Protein AF-X1NWS5-F1 (afdb_monomer_lite)

Sequence (106 aa):
MTTTAVLGQFEPKLLVFGFPYMMKDRAHAYKALDTIGIELGLNLEPKGFKILAFFENGIRHMINNKRKINSPDDMKGLKMRVMSTPVYIELMKSLGADPTPMAFGE

Structure (mmCIF, N/CA/C/O backbone):
data_AF-X1NWS5-F1
#
_entry.id   AF-X1NWS5-F1
#
loop_
_atom_site.group_PDB
_atom_site.id
_atom_site.type_symbol
_atom_site.label_atom_id
_atom_site.label_alt_id
_atom_site.label_comp_id
_atom_site.label_asym_id
_atom_site.label_entity_id
_atom_site.label_seq_id
_atom_site.pdbx_PDB_ins_code
_atom_site.Cartn_x
_atom_site.Cartn_y
_atom_site.Cartn_z
_atom_site.occupancy
_atom_site.B_iso_or_equiv
_atom_site.auth_seq_id
_atom_site.auth_comp_id
_atom_site.auth_asym_id
_atom_site.auth_atom_id
_atom_site.pdbx_PDB_model_num
ATOM 1 N N . MET A 1 1 ? 15.034 -9.336 -4.518 1.00 62.53 1 MET A N 1
ATOM 2 C CA . MET A 1 1 ? 13.585 -9.147 -4.764 1.00 62.53 1 MET A CA 1
ATOM 3 C C . MET A 1 1 ? 13.089 -8.086 -3.792 1.00 62.53 1 MET A C 1
ATOM 5 O O . MET A 1 1 ? 13.459 -8.157 -2.629 1.00 62.53 1 MET A O 1
ATOM 9 N N . THR A 1 2 ? 12.355 -7.074 -4.255 1.00 80.94 2 THR A N 1
ATOM 10 C CA . THR A 1 2 ? 11.863 -5.967 -3.412 1.00 80.94 2 THR A CA 1
ATOM 11 C C . THR A 1 2 ? 10.406 -5.647 -3.755 1.00 80.94 2 THR A C 1
ATOM 13 O O . THR A 1 2 ? 9.888 -6.148 -4.750 1.00 80.94 2 THR A O 1
ATOM 16 N N . THR A 1 3 ? 9.736 -4.841 -2.932 1.00 84.56 3 THR A N 1
ATOM 17 C CA . THR A 1 3 ? 8.327 -4.465 -3.124 1.00 84.56 3 THR A CA 1
ATOM 18 C C . THR A 1 3 ? 8.196 -3.092 -3.783 1.00 84.56 3 THR A C 1
ATOM 20 O O . THR A 1 3 ? 9.081 -2.242 -3.663 1.00 84.56 3 THR A O 1
ATOM 23 N N . THR A 1 4 ? 7.051 -2.835 -4.419 1.00 83.19 4 THR A N 1
ATOM 24 C CA . THR A 1 4 ? 6.706 -1.518 -4.992 1.00 83.19 4 THR A CA 1
ATOM 25 C C . THR A 1 4 ? 6.743 -0.391 -3.958 1.00 83.19 4 THR A C 1
ATOM 27 O O . THR A 1 4 ? 7.078 0.740 -4.292 1.00 83.19 4 THR A O 1
ATOM 30 N N . ALA A 1 5 ? 6.486 -0.707 -2.686 1.00 82.94 5 ALA A N 1
ATOM 31 C CA . ALA A 1 5 ? 6.581 0.224 -1.566 1.00 82.94 5 ALA A CA 1
ATOM 32 C C . ALA A 1 5 ? 7.998 0.807 -1.404 1.00 82.94 5 ALA A C 1
ATOM 34 O O . ALA A 1 5 ? 8.158 2.009 -1.210 1.00 82.94 5 ALA A O 1
ATOM 35 N N . VAL A 1 6 ? 9.026 -0.037 -1.522 1.00 86.12 6 VAL A N 1
ATOM 36 C CA . VAL A 1 6 ? 10.431 0.386 -1.424 1.00 86.12 6 VAL A CA 1
ATOM 37 C C . VAL A 1 6 ? 10.898 1.011 -2.739 1.00 86.12 6 VAL A C 1
ATOM 39 O O . VAL A 1 6 ? 11.546 2.052 -2.721 1.00 86.12 6 VAL A O 1
ATOM 42 N N . LEU A 1 7 ? 10.514 0.437 -3.888 1.00 88.12 7 LEU A N 1
ATOM 43 C CA . LEU A 1 7 ? 10.837 1.012 -5.205 1.00 88.12 7 LEU A CA 1
ATOM 44 C C . LEU A 1 7 ? 10.255 2.415 -5.399 1.00 88.12 7 LEU A C 1
ATOM 46 O O . LEU A 1 7 ? 10.860 3.229 -6.090 1.00 88.12 7 LEU A O 1
ATOM 50 N N . GLY A 1 8 ? 9.133 2.721 -4.744 1.00 87.50 8 GLY A N 1
ATOM 51 C CA . GLY A 1 8 ? 8.523 4.047 -4.732 1.00 87.50 8 GLY A CA 1
ATOM 52 C C . GLY A 1 8 ? 9.426 5.165 -4.202 1.00 87.50 8 GLY A C 1
ATOM 53 O O . GLY A 1 8 ? 9.192 6.327 -4.512 1.00 87.50 8 GLY A O 1
ATOM 54 N N . GLN A 1 9 ? 10.480 4.837 -3.447 1.00 87.44 9 GLN A N 1
ATOM 55 C CA . GLN A 1 9 ? 11.496 5.814 -3.034 1.00 87.44 9 GLN A CA 1
ATOM 56 C C . GLN A 1 9 ? 12.374 6.269 -4.210 1.00 87.44 9 GLN A C 1
ATOM 58 O O . GLN A 1 9 ? 12.867 7.393 -4.210 1.00 87.44 9 GLN A O 1
ATOM 63 N N . PHE A 1 10 ? 12.546 5.412 -5.221 1.00 90.69 10 PHE A N 1
ATOM 64 C CA . PHE A 1 10 ? 13.332 5.691 -6.423 1.00 90.69 10 PHE A CA 1
ATOM 65 C C . PHE A 1 10 ? 12.452 6.153 -7.584 1.00 90.69 10 PHE A C 1
ATOM 67 O O . PHE A 1 10 ? 12.874 7.003 -8.362 1.00 90.69 10 PHE A O 1
ATOM 74 N N . GLU A 1 11 ? 11.234 5.623 -7.707 1.00 92.50 11 GLU A N 1
ATOM 75 C CA . GLU A 1 11 ? 10.232 6.038 -8.693 1.00 92.50 11 GLU A CA 1
ATOM 76 C C . GLU A 1 11 ? 8.868 6.248 -8.015 1.00 92.50 11 GLU A C 1
ATOM 78 O O . GLU A 1 11 ? 8.091 5.297 -7.885 1.00 92.50 11 GLU A O 1
ATOM 83 N N . PRO A 1 12 ? 8.548 7.485 -7.589 1.00 92.44 12 PRO A N 1
ATOM 84 C CA . PRO A 1 12 ? 7.330 7.785 -6.836 1.00 92.44 12 PRO A CA 1
ATOM 85 C C . PRO A 1 12 ? 6.035 7.349 -7.520 1.00 92.44 12 PRO A C 1
ATOM 87 O O . PRO A 1 12 ? 5.072 7.012 -6.832 1.00 92.44 12 PRO A O 1
ATOM 90 N N . LYS A 1 13 ? 5.995 7.291 -8.859 1.00 92.50 13 LYS A N 1
ATOM 91 C CA . LYS A 1 13 ? 4.801 6.840 -9.589 1.00 92.50 13 LYS A CA 1
ATOM 92 C C . LYS A 1 13 ? 4.443 5.382 -9.295 1.00 92.50 13 LYS A C 1
ATOM 94 O O . LYS A 1 13 ? 3.266 5.040 -9.336 1.00 92.50 13 LYS A O 1
ATOM 99 N N . LEU A 1 14 ? 5.405 4.534 -8.915 1.00 92.38 14 LEU A N 1
ATOM 100 C CA . LEU A 1 14 ? 5.134 3.143 -8.520 1.00 92.38 14 LEU A CA 1
ATOM 101 C C . LEU A 1 14 ? 4.347 3.029 -7.204 1.00 92.38 14 LEU A C 1
ATOM 103 O O . LEU A 1 14 ? 3.782 1.970 -6.925 1.00 92.38 14 LEU A O 1
ATOM 107 N N . LEU A 1 15 ? 4.250 4.103 -6.409 1.00 91.44 15 LEU A N 1
ATOM 108 C CA . LEU A 1 15 ? 3.421 4.119 -5.200 1.00 91.44 15 LEU A CA 1
ATOM 109 C C . LEU A 1 15 ? 1.927 4.007 -5.507 1.00 91.44 15 LEU A C 1
ATOM 111 O O . LEU A 1 15 ? 1.175 3.615 -4.618 1.00 91.44 15 LEU A O 1
ATOM 115 N N . VAL A 1 16 ? 1.501 4.285 -6.747 1.00 91.12 16 VAL A N 1
ATOM 116 C CA . VAL A 1 16 ? 0.105 4.137 -7.187 1.00 91.12 16 VAL A CA 1
ATOM 117 C C . VAL A 1 16 ? -0.420 2.725 -6.906 1.00 91.12 16 VAL A C 1
ATOM 119 O O . VAL A 1 16 ? -1.516 2.563 -6.386 1.00 91.12 16 VAL A O 1
ATOM 122 N N . PHE A 1 17 ? 0.417 1.699 -7.091 1.00 90.44 17 PHE A N 1
ATOM 123 C CA . PHE A 1 17 ? 0.068 0.301 -6.824 1.00 90.44 17 PHE A CA 1
ATOM 124 C C . PHE A 1 17 ? -0.104 -0.026 -5.330 1.00 90.44 17 PHE A C 1
ATOM 126 O O . PHE A 1 17 ? -0.591 -1.101 -4.991 1.00 90.44 17 PHE A O 1
ATOM 133 N N . GLY A 1 18 ? 0.315 0.871 -4.433 1.00 88.19 18 GLY A N 1
ATOM 134 C CA . GLY A 1 18 ? 0.148 0.743 -2.986 1.00 88.19 18 GLY A CA 1
ATOM 135 C C . GLY A 1 18 ? -1.124 1.392 -2.442 1.00 88.19 18 GLY A C 1
ATOM 136 O O . GLY A 1 18 ? -1.384 1.275 -1.245 1.00 88.19 18 GLY A O 1
ATOM 137 N N . PHE A 1 19 ? -1.904 2.090 -3.278 1.00 91.62 19 PHE A N 1
ATOM 138 C CA . PHE A 1 19 ? -3.120 2.758 -2.820 1.00 91.62 19 PHE A CA 1
ATOM 139 C C . PHE A 1 19 ? -4.182 1.736 -2.385 1.00 91.62 19 PHE A C 1
ATOM 141 O O . PHE A 1 19 ? -4.433 0.752 -3.092 1.00 91.62 19 PHE A O 1
ATOM 148 N N . PRO A 1 20 ? -4.835 1.963 -1.232 1.00 91.81 20 PRO A N 1
ATOM 149 C CA . PRO A 1 20 ? -5.840 1.052 -0.701 1.00 91.81 20 PRO A CA 1
ATOM 150 C C . PRO A 1 20 ? -7.025 0.930 -1.666 1.00 91.81 20 PRO A C 1
ATOM 152 O O . PRO A 1 20 ? -7.524 1.930 -2.175 1.00 91.81 20 PRO A O 1
ATOM 155 N N . TYR A 1 21 ? -7.477 -0.304 -1.902 1.00 90.25 21 TYR A N 1
ATOM 156 C CA . TYR A 1 21 ? -8.655 -0.636 -2.722 1.00 90.25 21 TYR A CA 1
ATOM 157 C C . TYR A 1 21 ? -8.612 -0.175 -4.193 1.00 90.25 21 TYR A C 1
ATOM 159 O O . TYR A 1 21 ? -9.633 -0.209 -4.875 1.00 90.25 21 TYR A O 1
ATOM 167 N N . MET A 1 22 ? -7.442 0.211 -4.714 1.00 91.38 22 MET A N 1
ATOM 168 C CA . MET A 1 22 ? -7.292 0.599 -6.123 1.00 91.38 22 MET A CA 1
ATOM 169 C C . MET A 1 22 ? -7.457 -0.592 -7.079 1.00 91.38 22 MET A C 1
ATOM 171 O O . MET A 1 22 ? -8.026 -0.463 -8.165 1.00 91.38 22 MET A O 1
ATOM 175 N N . MET A 1 23 ? -6.974 -1.765 -6.665 1.00 92.25 23 MET A N 1
ATOM 176 C CA . MET A 1 23 ? -7.094 -3.002 -7.433 1.00 92.25 23 MET A CA 1
ATOM 177 C C . MET A 1 23 ? -8.379 -3.731 -7.059 1.00 92.25 23 MET A C 1
ATOM 179 O O . MET A 1 23 ? -8.632 -3.997 -5.887 1.00 92.25 23 MET A O 1
ATOM 183 N N . LYS A 1 24 ? -9.172 -4.067 -8.078 1.00 91.94 24 LYS A N 1
ATOM 184 C CA . LYS A 1 24 ? -10.460 -4.762 -7.921 1.00 91.94 24 LYS A CA 1
ATOM 185 C C . LYS A 1 24 ? -10.263 -6.239 -7.584 1.00 91.94 24 LYS A C 1
ATOM 187 O O . LYS A 1 24 ? -10.945 -6.778 -6.723 1.00 91.94 24 LYS A O 1
ATOM 192 N N . ASP A 1 25 ? -9.317 -6.869 -8.270 1.00 92.12 25 ASP A N 1
ATOM 193 C CA . ASP A 1 25 ? -8.950 -8.272 -8.130 1.00 92.12 25 ASP A CA 1
ATOM 194 C C . ASP A 1 25 ? -7.510 -8.485 -8.636 1.00 92.12 25 ASP A C 1
ATOM 196 O O . ASP A 1 25 ? -6.846 -7.551 -9.106 1.00 92.12 25 ASP A O 1
ATOM 200 N N . ARG A 1 26 ? -7.017 -9.725 -8.535 1.00 92.31 26 ARG A N 1
ATOM 201 C CA . ARG A 1 26 ? -5.673 -10.096 -9.004 1.00 92.31 26 ARG A CA 1
ATOM 202 C C . ARG A 1 26 ? -5.494 -9.913 -10.510 1.00 92.31 26 ARG A C 1
ATOM 204 O O . ARG A 1 26 ? -4.427 -9.484 -10.929 1.00 92.31 26 ARG A O 1
ATOM 211 N N . ALA A 1 27 ? -6.514 -10.202 -11.318 1.00 94.56 27 ALA A N 1
ATOM 212 C CA . ALA A 1 27 ? -6.414 -10.087 -12.771 1.00 94.56 27 ALA A CA 1
ATOM 213 C C . ALA A 1 27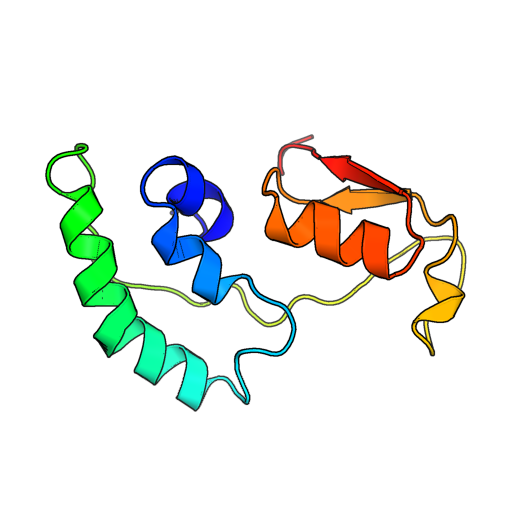 ? -6.254 -8.620 -13.204 1.00 94.56 27 ALA A C 1
ATOM 215 O O . ALA A 1 27 ? -5.434 -8.313 -14.071 1.00 94.56 27 ALA A O 1
ATOM 216 N N . HIS A 1 28 ? -6.973 -7.702 -12.554 1.00 93.94 28 HIS A N 1
ATOM 217 C CA . HIS A 1 28 ? -6.794 -6.266 -12.732 1.00 93.94 28 HIS A CA 1
ATOM 218 C C . HIS A 1 28 ? -5.386 -5.828 -12.304 1.00 93.94 28 HIS A C 1
ATOM 220 O O . HIS A 1 28 ? -4.731 -5.103 -13.052 1.00 93.94 28 HIS A O 1
ATOM 226 N N . ALA A 1 29 ? -4.892 -6.307 -11.156 1.00 93.88 29 ALA A N 1
ATOM 227 C CA . ALA A 1 29 ? -3.546 -5.985 -10.686 1.00 93.88 29 ALA A CA 1
ATOM 228 C C . ALA A 1 29 ? -2.455 -6.457 -11.663 1.00 93.88 29 ALA A C 1
ATOM 230 O O . ALA A 1 29 ? -1.569 -5.675 -11.999 1.00 93.88 29 ALA A O 1
ATOM 231 N N . TYR A 1 30 ? -2.543 -7.690 -12.172 1.00 94.31 30 TYR A N 1
ATOM 232 C CA . TYR A 1 30 ? -1.592 -8.219 -13.156 1.00 94.31 30 TYR A CA 1
ATOM 233 C C . TYR A 1 30 ? -1.612 -7.414 -14.446 1.00 94.31 30 TYR A C 1
ATOM 235 O O . TYR A 1 30 ? -0.572 -6.928 -14.873 1.00 94.31 30 TYR A O 1
ATOM 243 N N . LYS A 1 31 ? -2.801 -7.153 -15.004 1.00 95.06 31 LYS A N 1
ATOM 244 C CA . LYS A 1 31 ? -2.924 -6.337 -16.215 1.00 95.06 31 LYS A CA 1
ATOM 245 C C . LYS A 1 31 ? -2.325 -4.939 -16.031 1.00 95.06 31 LYS A C 1
ATOM 247 O O . LYS A 1 31 ? -1.697 -4.423 -16.952 1.00 95.06 31 LYS A O 1
ATOM 252 N N . ALA A 1 32 ? -2.512 -4.317 -14.867 1.00 94.88 32 ALA A N 1
ATOM 253 C CA . ALA A 1 32 ? -1.931 -3.011 -14.572 1.00 94.88 32 ALA A CA 1
ATOM 254 C C . ALA A 1 32 ? -0.396 -3.076 -14.455 1.00 94.88 32 ALA A C 1
ATOM 256 O O . ALA A 1 32 ? 0.297 -2.211 -14.988 1.00 94.88 32 ALA A O 1
ATOM 257 N N . LEU A 1 33 ? 0.146 -4.108 -13.803 1.00 93.81 33 LEU A N 1
ATOM 258 C CA . LEU A 1 33 ? 1.593 -4.293 -13.660 1.00 93.81 33 LEU A CA 1
ATOM 259 C C . LEU A 1 33 ? 2.273 -4.618 -14.998 1.00 93.81 33 LEU A C 1
ATOM 261 O O . LEU A 1 33 ? 3.320 -4.046 -15.280 1.00 93.81 33 LEU A O 1
ATOM 265 N N . ASP A 1 34 ? 1.644 -5.437 -15.842 1.00 94.06 34 ASP A N 1
ATOM 266 C CA . ASP A 1 34 ? 2.150 -5.829 -17.166 1.00 94.06 34 ASP A CA 1
ATOM 267 C C . ASP A 1 34 ? 2.023 -4.717 -18.223 1.00 94.06 34 ASP A C 1
ATOM 269 O O . ASP A 1 34 ? 2.552 -4.839 -19.325 1.00 94.06 34 ASP A O 1
ATOM 273 N N . THR A 1 35 ? 1.322 -3.625 -17.902 1.00 93.75 35 THR A N 1
ATOM 274 C CA . THR A 1 35 ? 1.177 -2.454 -18.778 1.00 93.75 35 THR A CA 1
ATOM 275 C C . THR A 1 35 ? 1.882 -1.242 -18.175 1.00 93.75 35 THR A C 1
ATOM 277 O O . THR A 1 35 ? 3.093 -1.082 -18.331 1.00 93.75 35 THR A O 1
ATOM 280 N N . ILE A 1 36 ? 1.148 -0.408 -17.436 1.00 93.88 36 ILE A N 1
ATOM 281 C CA . ILE A 1 36 ? 1.674 0.814 -16.826 1.00 93.88 36 ILE A CA 1
ATOM 282 C C . ILE A 1 36 ? 2.786 0.512 -15.810 1.00 93.88 36 ILE A C 1
ATOM 284 O O . ILE A 1 36 ? 3.700 1.312 -15.649 1.00 93.88 36 ILE A O 1
ATOM 288 N N . GLY A 1 37 ? 2.776 -0.653 -15.152 1.00 92.00 37 GLY A N 1
ATOM 289 C CA . GLY A 1 37 ? 3.868 -1.062 -14.263 1.00 92.00 37 GLY A CA 1
ATOM 290 C C . GLY A 1 37 ? 5.204 -1.212 -14.991 1.00 92.00 37 GLY A C 1
ATOM 291 O O . GLY A 1 37 ? 6.208 -0.682 -14.515 1.00 92.00 37 GLY A O 1
ATOM 292 N N . ILE A 1 38 ? 5.219 -1.872 -16.155 1.00 92.62 38 ILE A N 1
ATOM 293 C CA . ILE A 1 38 ? 6.415 -2.004 -17.001 1.00 92.62 38 ILE A CA 1
ATOM 294 C C . ILE A 1 38 ? 6.870 -0.633 -17.503 1.00 92.62 38 ILE A C 1
ATOM 296 O O . ILE A 1 38 ? 8.048 -0.309 -17.365 1.00 92.62 38 ILE A O 1
ATOM 300 N N . GLU A 1 39 ? 5.949 0.199 -18.001 1.00 93.69 39 GLU A N 1
ATOM 301 C CA . GLU A 1 39 ? 6.259 1.559 -18.470 1.00 93.69 39 GLU A CA 1
ATOM 302 C C . GLU A 1 39 ? 6.920 2.403 -17.369 1.00 93.69 39 GLU A C 1
ATOM 304 O O . GLU A 1 39 ? 7.975 3.003 -17.577 1.00 93.69 39 GLU A O 1
ATOM 309 N N . LEU A 1 40 ? 6.345 2.404 -16.163 1.00 93.25 40 LEU A N 1
ATOM 310 C CA . LEU A 1 40 ? 6.917 3.110 -15.019 1.00 93.25 40 LEU A CA 1
ATOM 311 C C . LEU A 1 40 ? 8.252 2.503 -14.571 1.00 93.25 40 LEU A C 1
ATOM 313 O O . LEU A 1 40 ? 9.136 3.238 -14.131 1.00 93.25 40 LEU A O 1
ATOM 317 N N . GLY A 1 41 ? 8.411 1.185 -14.698 1.00 91.00 41 GLY A N 1
ATOM 318 C CA . GLY A 1 41 ? 9.641 0.463 -14.383 1.00 91.00 41 GLY A CA 1
ATOM 319 C C . GLY A 1 41 ? 10.832 0.878 -15.248 1.00 91.00 41 GLY A C 1
ATOM 320 O O . GLY A 1 41 ? 11.953 0.903 -14.741 1.00 91.00 41 GLY A O 1
ATOM 321 N N . LEU A 1 42 ? 10.609 1.287 -16.503 1.00 93.19 42 LEU A N 1
ATOM 322 C CA . LEU A 1 42 ? 11.674 1.783 -17.388 1.00 93.19 42 LEU A CA 1
ATOM 323 C C . LEU A 1 42 ? 12.362 3.040 -16.828 1.00 93.19 42 LEU A C 1
ATOM 325 O O . LEU A 1 42 ? 13.562 3.226 -17.023 1.00 93.19 42 LEU A O 1
ATOM 329 N N . ASN A 1 43 ? 11.649 3.862 -16.049 1.00 94.25 43 ASN A N 1
ATOM 330 C CA . ASN A 1 43 ? 12.216 5.056 -15.403 1.00 94.25 43 ASN A CA 1
ATOM 331 C C . ASN A 1 43 ? 13.242 4.725 -14.304 1.00 94.25 43 ASN A C 1
ATOM 333 O O . ASN A 1 43 ? 13.931 5.620 -13.803 1.00 94.25 43 ASN A O 1
ATOM 337 N N . LEU A 1 44 ? 13.340 3.455 -13.901 1.00 93.81 44 LEU A N 1
ATOM 338 C CA . LEU A 1 44 ? 14.343 2.979 -12.956 1.00 93.81 44 LEU A CA 1
ATOM 339 C C . LEU A 1 44 ? 15.651 2.539 -13.639 1.00 93.81 44 LEU A C 1
ATOM 341 O O . LEU A 1 44 ? 16.673 2.469 -12.954 1.00 93.81 44 LEU A O 1
ATOM 345 N N . GLU A 1 45 ? 15.667 2.302 -14.957 1.00 94.00 45 GLU A N 1
ATOM 346 C CA . GLU A 1 45 ? 16.882 1.875 -15.675 1.00 94.00 45 GLU A CA 1
ATOM 347 C C . GLU A 1 45 ? 18.025 2.893 -15.575 1.00 94.00 45 GLU A C 1
ATOM 349 O O . GLU A 1 45 ? 19.127 2.499 -15.183 1.00 94.00 45 GLU A O 1
ATOM 354 N N . PRO A 1 46 ? 17.795 4.209 -15.776 1.00 94.50 46 PRO A N 1
ATOM 355 C CA . PRO A 1 46 ? 18.838 5.219 -15.580 1.00 94.50 46 PRO A CA 1
ATOM 356 C C . PRO A 1 46 ? 19.322 5.326 -14.125 1.00 94.50 46 PRO A C 1
ATOM 358 O O . PRO A 1 46 ? 20.372 5.905 -13.865 1.00 94.50 46 PRO A O 1
ATOM 361 N N . LYS A 1 47 ? 18.557 4.778 -13.171 1.00 93.62 47 LYS A N 1
ATOM 362 C CA . LYS A 1 47 ? 18.860 4.760 -11.731 1.00 93.62 47 LYS A CA 1
ATOM 363 C C . LYS A 1 47 ? 19.564 3.463 -11.304 1.00 93.62 47 LYS A C 1
ATOM 365 O O . LYS A 1 47 ? 19.740 3.234 -10.112 1.00 93.62 47 LYS A O 1
ATOM 370 N N . GLY A 1 48 ? 19.961 2.618 -12.261 1.00 93.06 48 GLY A N 1
ATOM 371 C CA . GLY A 1 48 ? 20.724 1.392 -12.020 1.00 93.06 48 GLY A CA 1
ATOM 372 C C . GLY A 1 48 ? 19.879 0.144 -11.755 1.00 93.06 48 GLY A C 1
ATOM 373 O O . GLY A 1 48 ? 20.430 -0.877 -11.344 1.00 93.06 48 GLY A O 1
ATOM 374 N N . PHE A 1 49 ? 18.563 0.184 -11.989 1.00 92.06 49 PHE A N 1
ATOM 375 C CA . PHE A 1 49 ? 17.695 -0.981 -11.802 1.00 92.06 49 PHE A CA 1
ATOM 376 C C . PHE A 1 49 ? 17.162 -1.505 -13.131 1.00 92.06 49 PHE A C 1
ATOM 378 O O . PHE A 1 49 ? 16.529 -0.773 -13.884 1.00 92.06 49 PHE A O 1
ATOM 385 N N . 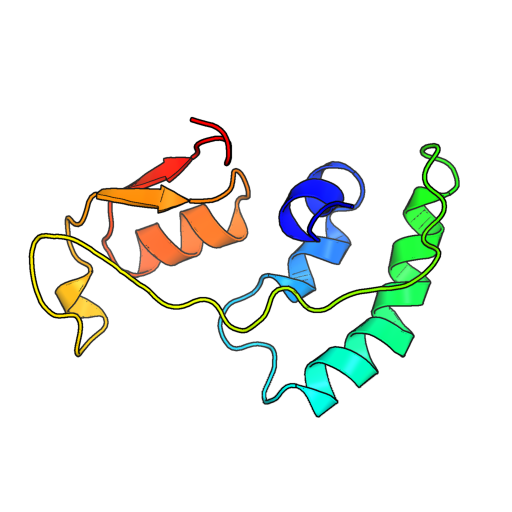LYS A 1 50 ? 17.307 -2.809 -13.369 1.00 91.19 50 LYS A N 1
ATOM 386 C CA . LYS A 1 50 ? 16.606 -3.501 -14.454 1.00 91.19 50 LYS A CA 1
ATOM 387 C C . LYS A 1 50 ? 15.446 -4.308 -13.882 1.00 91.19 50 LYS A C 1
ATOM 389 O O . LYS A 1 50 ? 15.661 -5.259 -13.130 1.00 91.19 50 LYS A O 1
ATOM 394 N N . ILE A 1 51 ? 14.217 -3.936 -14.232 1.00 90.44 51 ILE A N 1
ATOM 395 C CA . ILE A 1 51 ? 13.031 -4.720 -13.876 1.00 90.44 51 ILE A CA 1
ATOM 396 C C . ILE A 1 51 ? 12.909 -5.879 -14.865 1.00 90.44 51 ILE A C 1
ATOM 398 O O . ILE A 1 51 ? 12.737 -5.662 -16.059 1.00 90.44 51 ILE A O 1
ATOM 402 N N . LEU A 1 52 ? 13.029 -7.111 -14.365 1.00 91.19 52 LEU A N 1
ATOM 403 C CA . LEU A 1 52 ? 12.880 -8.323 -15.180 1.00 91.19 52 LEU A CA 1
ATOM 404 C C . LEU A 1 52 ? 11.421 -8.777 -15.264 1.00 91.19 52 LEU A C 1
ATOM 406 O O . LEU A 1 52 ? 10.971 -9.231 -16.308 1.00 91.19 52 LEU A O 1
ATOM 410 N N . ALA A 1 53 ? 10.702 -8.666 -14.148 1.00 89.69 53 ALA A N 1
ATOM 411 C CA . ALA A 1 53 ? 9.294 -9.006 -14.021 1.00 89.69 53 ALA A CA 1
ATOM 412 C C . ALA A 1 53 ? 8.724 -8.390 -12.737 1.00 89.69 53 ALA A C 1
ATOM 414 O O . ALA A 1 53 ? 9.470 -8.095 -11.793 1.00 89.69 53 ALA A O 1
ATOM 415 N N . PHE A 1 54 ? 7.400 -8.258 -12.682 1.00 90.75 54 PHE A N 1
ATOM 416 C CA . PHE A 1 54 ? 6.671 -8.006 -11.442 1.00 90.75 54 PHE A CA 1
ATOM 417 C C . PHE A 1 54 ? 6.187 -9.324 -10.833 1.00 90.75 54 PHE A C 1
ATOM 419 O O . PHE A 1 54 ? 5.752 -10.229 -11.538 1.00 90.75 54 PHE A O 1
ATOM 426 N N . PHE A 1 55 ? 6.250 -9.416 -9.505 1.00 88.31 55 PHE A N 1
ATOM 427 C CA . PHE A 1 55 ? 5.734 -10.544 -8.731 1.00 88.31 55 PHE A CA 1
ATOM 428 C C . PHE A 1 55 ? 4.631 -10.073 -7.783 1.00 88.31 55 PHE A C 1
ATOM 430 O O . PHE A 1 55 ? 4.585 -8.903 -7.391 1.00 88.31 55 PHE A O 1
ATOM 437 N N . GLU A 1 56 ? 3.759 -10.996 -7.382 1.00 87.25 56 GLU A N 1
ATOM 438 C CA . GLU A 1 56 ? 2.696 -10.726 -6.416 1.00 87.25 56 GLU A CA 1
ATOM 439 C C . GLU A 1 56 ? 3.184 -10.987 -4.984 1.00 87.25 56 GLU A C 1
ATOM 441 O O . GLU A 1 56 ? 3.647 -12.079 -4.665 1.00 87.25 56 GLU A O 1
ATOM 446 N N . ASN A 1 57 ? 3.029 -9.998 -4.098 1.00 87.00 57 ASN A N 1
ATOM 447 C CA . ASN A 1 57 ? 3.176 -10.200 -2.648 1.00 87.00 57 ASN A CA 1
ATOM 448 C C . ASN A 1 57 ? 1.836 -10.539 -1.958 1.00 87.00 57 ASN A C 1
ATOM 450 O O . ASN A 1 57 ? 1.812 -10.949 -0.801 1.00 87.00 57 ASN A O 1
ATOM 454 N N . GLY A 1 58 ? 0.720 -10.344 -2.662 1.00 87.12 58 GLY A N 1
ATOM 455 C CA . GLY A 1 58 ? -0.635 -10.640 -2.210 1.00 87.12 58 GLY A CA 1
ATOM 456 C C . GLY A 1 58 ? -1.395 -9.440 -1.646 1.00 87.12 58 GLY A C 1
ATOM 457 O O . GLY A 1 58 ? -0.855 -8.344 -1.462 1.00 87.12 58 GLY A O 1
ATOM 458 N N . ILE A 1 59 ? -2.677 -9.675 -1.351 1.00 88.88 59 ILE A N 1
ATOM 459 C CA . ILE A 1 59 ? -3.538 -8.731 -0.632 1.00 88.88 59 ILE A CA 1
ATOM 460 C C . ILE A 1 59 ? -3.083 -8.674 0.828 1.00 88.88 59 ILE A C 1
ATOM 462 O O . ILE A 1 59 ? -2.839 -9.697 1.467 1.00 88.88 59 ILE A O 1
ATOM 466 N N . ARG A 1 60 ? -2.957 -7.459 1.363 1.00 90.06 60 ARG A N 1
ATOM 467 C CA . ARG A 1 60 ? -2.524 -7.240 2.744 1.00 90.06 60 ARG A CA 1
ATOM 468 C C . ARG A 1 60 ? -3.718 -7.286 3.693 1.00 90.06 60 ARG A C 1
ATOM 470 O O . ARG A 1 60 ? -4.721 -6.621 3.457 1.00 90.06 60 ARG A O 1
ATOM 477 N N . HIS A 1 61 ? -3.564 -8.016 4.794 1.00 93.50 61 HIS A N 1
ATOM 478 C CA . HIS A 1 61 ? -4.560 -8.120 5.860 1.00 93.50 61 HIS A CA 1
ATOM 479 C C . HIS A 1 61 ? -4.062 -7.447 7.144 1.00 93.50 61 HIS A C 1
ATOM 481 O O . HIS A 1 61 ? -2.861 -7.444 7.425 1.00 93.50 61 HIS A O 1
ATOM 487 N N . MET A 1 62 ? -4.988 -6.884 7.923 1.00 94.81 62 MET A N 1
ATOM 488 C CA . MET A 1 62 ? -4.684 -6.280 9.221 1.00 94.81 62 MET A CA 1
ATOM 489 C C . MET A 1 62 ? -4.672 -7.351 10.309 1.00 94.81 62 MET A C 1
ATOM 491 O O . MET A 1 62 ? -5.623 -8.118 10.438 1.00 94.81 62 MET A O 1
ATOM 495 N N . ILE A 1 63 ? -3.617 -7.366 11.120 1.00 95.50 63 ILE A N 1
ATOM 496 C CA . ILE A 1 63 ? -3.488 -8.244 12.286 1.00 95.50 63 ILE A CA 1
ATOM 497 C C . ILE A 1 63 ? -3.057 -7.415 13.494 1.00 95.50 63 ILE A C 1
ATOM 499 O O . ILE A 1 63 ? -2.276 -6.475 13.362 1.00 95.50 63 ILE A O 1
ATOM 503 N N . ASN A 1 64 ? -3.583 -7.740 14.671 1.00 96.94 64 ASN A N 1
ATOM 504 C CA . ASN A 1 64 ? -3.200 -7.112 15.932 1.00 96.94 64 ASN A CA 1
ATOM 505 C C . ASN A 1 64 ? -3.441 -8.086 17.097 1.00 96.94 64 ASN A C 1
ATOM 507 O O . ASN A 1 64 ? -4.155 -9.074 16.948 1.00 96.94 64 ASN A O 1
ATOM 511 N N . ASN A 1 65 ? -2.867 -7.786 18.260 1.00 96.88 65 ASN A N 1
ATOM 512 C CA . ASN A 1 65 ? -2.975 -8.602 19.472 1.00 96.88 65 ASN A CA 1
ATOM 513 C C . ASN A 1 65 ? -3.936 -8.028 20.534 1.00 96.88 65 ASN A C 1
ATOM 515 O O . ASN A 1 65 ? -3.932 -8.499 21.667 1.00 96.88 65 ASN A O 1
ATOM 519 N N . LYS A 1 66 ? -4.727 -6.996 20.208 1.00 97.38 66 LYS A N 1
ATOM 520 C CA . LYS A 1 66 ? -5.615 -6.307 21.158 1.00 97.38 66 LYS A CA 1
ATOM 521 C C . LYS A 1 66 ? -7.083 -6.687 21.003 1.00 97.38 66 LYS A C 1
ATOM 523 O O . LYS A 1 66 ? -7.7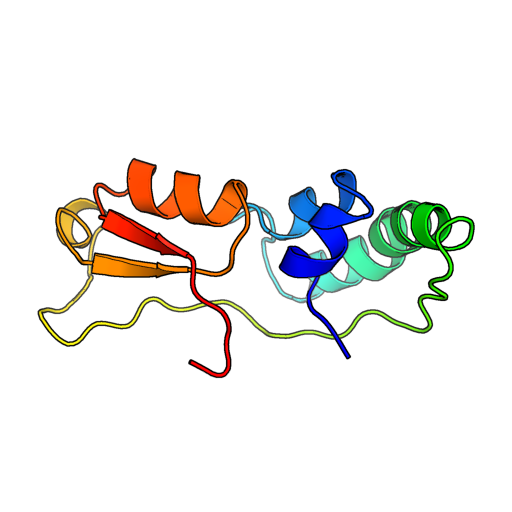65 -6.872 22.004 1.00 97.38 66 LYS A O 1
ATOM 528 N N . ARG A 1 67 ? -7.599 -6.728 19.773 1.00 96.56 67 ARG A N 1
ATOM 529 C CA . ARG A 1 67 ? -9.032 -6.929 19.499 1.00 96.56 67 ARG A CA 1
ATOM 530 C C . ARG A 1 67 ? -9.298 -7.354 18.058 1.00 96.56 67 ARG A C 1
ATOM 532 O O . ARG A 1 67 ? -8.446 -7.213 17.185 1.00 96.56 67 ARG A O 1
ATOM 539 N N . LYS A 1 68 ? -10.514 -7.833 17.801 1.00 97.62 68 LYS A N 1
ATOM 540 C CA . LYS A 1 68 ? -11.013 -8.052 16.437 1.00 97.62 68 LYS A CA 1
ATOM 541 C C . LYS A 1 68 ? -11.201 -6.708 15.723 1.00 97.62 68 LYS A C 1
ATOM 543 O O . LYS A 1 68 ? -11.489 -5.709 16.375 1.00 97.62 68 LYS A O 1
ATOM 548 N N . ILE A 1 69 ? -11.041 -6.709 14.403 1.00 97.62 69 ILE A N 1
ATOM 549 C CA . ILE A 1 69 ? -11.290 -5.554 13.533 1.00 97.62 69 ILE A CA 1
ATOM 550 C C . ILE A 1 69 ? -12.441 -5.951 12.609 1.00 97.62 69 ILE A C 1
ATOM 552 O O . ILE A 1 69 ? -12.246 -6.787 11.729 1.00 97.62 69 ILE A O 1
ATOM 556 N N . ASN A 1 70 ? -13.629 -5.390 12.835 1.00 97.00 70 ASN A N 1
ATOM 557 C CA . ASN A 1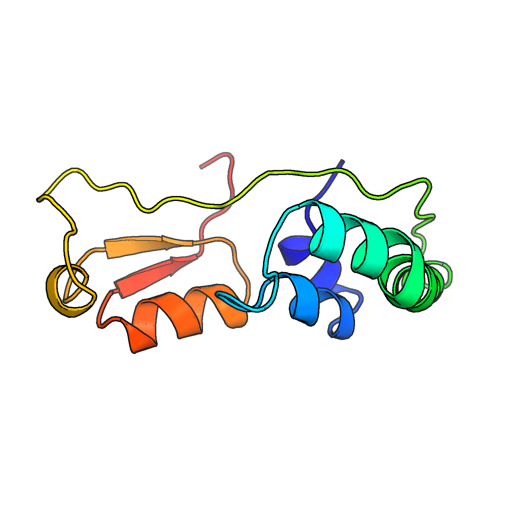 70 ? -14.817 -5.626 12.007 1.00 97.00 70 ASN A CA 1
ATOM 558 C C . ASN A 1 70 ? -15.230 -4.368 11.229 1.00 97.00 70 ASN A C 1
ATOM 560 O O . ASN A 1 70 ? -15.948 -4.464 10.237 1.00 97.00 70 ASN A O 1
ATOM 564 N N . SER A 1 71 ? -14.780 -3.196 11.674 1.00 96.81 71 SER A N 1
ATOM 565 C CA . SER A 1 71 ? -15.068 -1.894 11.080 1.00 96.81 71 SER A CA 1
ATOM 566 C C . SER A 1 71 ? -13.824 -0.992 11.103 1.00 96.81 71 SER A C 1
ATOM 568 O O . SER A 1 71 ? -12.898 -1.250 11.878 1.00 96.81 71 SER A O 1
ATOM 570 N N . PRO A 1 72 ? -13.774 0.077 10.286 1.00 95.75 72 PRO A N 1
ATOM 571 C CA . PRO A 1 72 ? -12.691 1.060 10.342 1.00 95.75 72 PRO A CA 1
ATOM 572 C C . PRO A 1 72 ? -12.478 1.670 11.736 1.00 95.75 72 PRO A C 1
ATOM 574 O O . PRO A 1 72 ? -11.333 1.848 12.138 1.00 95.75 72 PRO A O 1
ATOM 577 N N . ASP A 1 73 ? -13.544 1.911 12.507 1.00 97.31 73 ASP A N 1
ATOM 578 C CA . ASP A 1 73 ? -13.455 2.502 13.852 1.00 97.31 73 ASP A CA 1
ATOM 579 C C . ASP A 1 73 ? -12.663 1.630 14.840 1.00 97.31 73 ASP A C 1
ATOM 581 O O . ASP A 1 73 ? -12.005 2.145 15.751 1.00 97.31 73 ASP A O 1
ATOM 585 N N . ASP A 1 74 ? -12.635 0.310 14.621 1.00 97.88 74 ASP A N 1
ATOM 586 C CA . ASP A 1 74 ? -11.856 -0.623 15.438 1.00 97.88 74 ASP A CA 1
ATOM 587 C C . ASP A 1 74 ? -10.343 -0.394 15.312 1.00 97.88 74 ASP A C 1
ATOM 589 O O . ASP A 1 74 ? -9.580 -0.879 16.151 1.00 97.88 74 ASP A O 1
ATOM 593 N N . MET A 1 75 ? -9.882 0.363 14.312 1.00 97.69 75 MET A N 1
ATOM 594 C CA . MET A 1 75 ? -8.471 0.709 14.126 1.00 97.69 75 MET A CA 1
ATOM 595 C C . MET A 1 75 ? -7.999 1.829 15.064 1.00 97.69 75 MET A C 1
ATOM 597 O O . MET A 1 75 ? -6.795 1.959 15.308 1.00 97.69 75 MET A O 1
ATOM 601 N N . LYS A 1 76 ? -8.922 2.599 15.656 1.00 97.94 76 LYS A N 1
ATOM 602 C CA . LYS A 1 76 ? -8.597 3.789 16.450 1.00 97.94 76 LYS A CA 1
ATOM 603 C C . LYS A 1 76 ? -7.661 3.479 17.625 1.00 97.94 76 LYS A C 1
ATOM 605 O O . LYS A 1 76 ? -7.956 2.647 18.489 1.00 97.94 76 LYS A O 1
ATOM 610 N N . GLY A 1 77 ? -6.516 4.156 17.676 1.00 96.56 77 GLY A N 1
ATOM 611 C CA . GLY A 1 77 ? -5.508 3.995 18.730 1.00 96.56 77 GLY A CA 1
ATOM 612 C C . GLY A 1 77 ? -4.759 2.652 18.729 1.00 96.56 77 GLY A C 1
ATOM 613 O O . GLY A 1 77 ? -4.058 2.344 19.699 1.00 96.56 77 GLY A O 1
ATOM 614 N N . LEU A 1 78 ? -4.896 1.821 17.685 1.00 97.88 78 LEU A N 1
ATOM 615 C CA . LEU A 1 78 ? -3.997 0.681 17.488 1.00 97.88 78 LEU A CA 1
ATOM 616 C C . LEU A 1 78 ? -2.628 1.181 17.032 1.00 97.88 78 LEU A C 1
ATOM 618 O O . LEU A 1 78 ? -2.542 1.967 16.096 1.00 97.88 78 LEU A O 1
ATOM 622 N N . LYS A 1 79 ? -1.560 0.679 17.655 1.00 97.31 79 LYS A N 1
ATOM 623 C CA . LYS A 1 79 ? -0.194 0.894 17.172 1.00 97.31 79 LYS A CA 1
ATOM 624 C C . LYS A 1 79 ? 0.085 -0.116 16.072 1.00 97.31 79 LYS A C 1
ATOM 626 O O . LYS A 1 79 ? 0.049 -1.317 16.338 1.00 97.31 79 LYS A O 1
ATOM 631 N N . MET A 1 80 ? 0.320 0.359 14.855 1.00 97.19 80 MET A N 1
ATOM 632 C CA . MET A 1 80 ? 0.428 -0.491 13.672 1.00 97.19 80 MET A CA 1
ATOM 633 C C . MET A 1 80 ? 1.798 -0.334 13.032 1.00 97.19 80 MET A C 1
ATOM 635 O O . MET A 1 80 ? 2.155 0.744 12.561 1.00 97.19 80 MET A O 1
ATOM 639 N N . ARG A 1 81 ? 2.563 -1.423 12.947 1.00 96.38 81 ARG A N 1
ATOM 640 C CA . ARG A 1 81 ? 3.788 -1.423 12.148 1.00 96.38 81 ARG A CA 1
ATOM 641 C C . ARG A 1 81 ? 3.432 -1.286 10.666 1.00 96.38 81 ARG A C 1
ATOM 643 O O . ARG A 1 81 ? 2.624 -2.059 10.149 1.00 96.38 81 ARG A O 1
ATOM 650 N N . VAL A 1 82 ? 4.075 -0.355 9.963 1.00 93.69 82 VAL A N 1
ATOM 651 C CA . VAL A 1 82 ? 3.899 -0.142 8.516 1.00 93.69 82 VAL A CA 1
ATOM 652 C C . VAL A 1 82 ? 5.231 -0.156 7.773 1.00 93.69 82 VAL A C 1
ATOM 654 O O . VAL A 1 82 ? 6.291 0.058 8.356 1.00 93.69 82 VAL A O 1
ATOM 657 N N . MET A 1 83 ? 5.179 -0.406 6.462 1.00 90.56 83 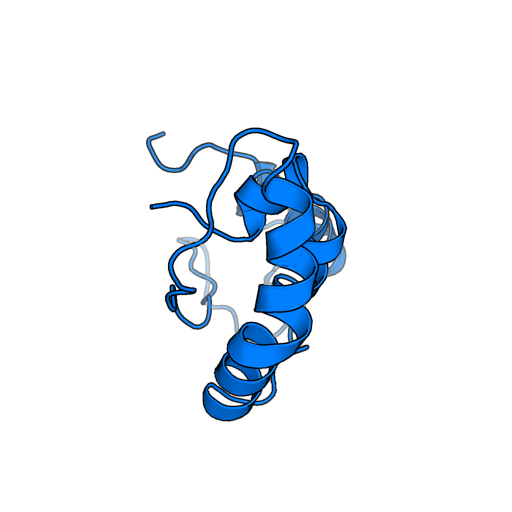MET A N 1
ATOM 658 C CA . MET A 1 83 ? 6.328 -0.152 5.590 1.00 90.56 83 MET A CA 1
ATOM 659 C C . MET A 1 83 ? 6.532 1.362 5.459 1.00 90.56 83 MET A C 1
ATOM 661 O O . MET A 1 83 ? 5.550 2.105 5.406 1.00 90.56 83 MET A O 1
ATOM 665 N N . SER A 1 84 ? 7.790 1.803 5.378 1.00 87.38 84 SER A N 1
ATOM 666 C CA . SER A 1 84 ? 8.195 3.216 5.334 1.00 87.38 84 SER A CA 1
ATOM 667 C C . SER A 1 84 ? 7.825 3.908 4.018 1.00 87.38 84 SER A C 1
ATOM 669 O O . SER A 1 84 ? 8.682 4.255 3.208 1.00 87.38 84 SER A O 1
ATOM 671 N N . THR A 1 85 ? 6.523 4.095 3.803 1.00 87.88 85 THR A N 1
ATOM 672 C CA . THR A 1 85 ? 5.950 4.795 2.650 1.00 87.88 85 THR A CA 1
ATOM 673 C C . THR A 1 85 ? 4.853 5.750 3.105 1.00 87.88 85 THR A C 1
ATOM 675 O O . THR A 1 85 ? 4.086 5.387 4.005 1.00 87.88 85 THR A O 1
ATOM 678 N N . PRO A 1 86 ? 4.705 6.914 2.452 1.00 90.94 86 PRO A N 1
ATOM 679 C CA . PRO A 1 86 ? 3.663 7.873 2.804 1.00 90.94 86 PRO A CA 1
ATOM 680 C C . PRO A 1 86 ? 2.256 7.280 2.660 1.00 90.94 86 PRO A C 1
ATOM 682 O O . PRO A 1 86 ? 1.413 7.521 3.514 1.00 90.94 86 PRO A O 1
ATOM 685 N N . VAL A 1 87 ? 2.022 6.433 1.649 1.00 92.38 87 VAL A N 1
ATOM 686 C CA . VAL A 1 87 ? 0.705 5.824 1.388 1.00 92.38 87 VAL A CA 1
ATOM 687 C C . VAL A 1 87 ? 0.217 4.985 2.573 1.00 92.38 87 VAL A C 1
ATOM 689 O O . VAL A 1 87 ? -0.909 5.164 3.027 1.00 92.38 87 VAL A O 1
ATOM 692 N N . TYR A 1 88 ? 1.056 4.098 3.121 1.00 92.75 88 TYR A N 1
ATOM 693 C CA . TYR A 1 88 ? 0.640 3.261 4.256 1.00 92.75 88 TYR A CA 1
ATOM 694 C C . TYR A 1 88 ? 0.567 4.022 5.578 1.00 92.75 88 TYR A C 1
ATOM 696 O O . TYR A 1 88 ? -0.279 3.697 6.410 1.00 92.75 88 TYR A O 1
ATOM 704 N N . ILE A 1 89 ? 1.424 5.028 5.776 1.00 94.62 89 ILE A N 1
ATOM 705 C CA . ILE A 1 89 ? 1.342 5.904 6.950 1.00 94.62 89 ILE A CA 1
ATOM 706 C C . ILE A 1 89 ? 0.003 6.644 6.935 1.00 94.62 89 ILE A C 1
ATOM 708 O O . ILE A 1 89 ? -0.712 6.634 7.936 1.00 94.62 89 ILE A O 1
ATOM 712 N N . GLU A 1 90 ? -0.361 7.228 5.796 1.00 95.25 90 GLU A N 1
ATOM 713 C CA . GLU A 1 90 ? -1.596 7.996 5.673 1.00 95.25 90 GLU A CA 1
ATOM 714 C C . GLU A 1 90 ? -2.837 7.106 5.754 1.00 95.25 90 GLU A C 1
ATOM 716 O O . GLU A 1 90 ? -3.794 7.448 6.444 1.00 95.25 90 GLU A O 1
ATOM 721 N N . LEU A 1 91 ? -2.795 5.907 5.162 1.00 95.12 91 LEU A N 1
ATOM 722 C CA . LEU A 1 91 ? -3.857 4.914 5.322 1.00 95.12 91 LEU A CA 1
ATOM 723 C C . LEU A 1 91 ? -4.133 4.633 6.803 1.00 95.12 91 LEU A C 1
ATOM 725 O O . LEU A 1 91 ? -5.273 4.735 7.243 1.00 95.12 91 LEU A O 1
ATOM 729 N N . MET A 1 92 ? -3.108 4.322 7.596 1.00 96.31 92 MET A N 1
ATOM 730 C CA . MET A 1 92 ? -3.314 4.011 9.014 1.00 96.31 92 MET A CA 1
ATOM 731 C C . MET A 1 92 ? -3.805 5.218 9.814 1.00 96.31 92 MET A C 1
ATOM 733 O O . MET A 1 92 ? -4.705 5.062 10.638 1.00 96.31 92 MET A O 1
ATOM 737 N N . LYS A 1 93 ? -3.275 6.419 9.545 1.00 96.50 93 LYS A N 1
ATOM 738 C CA . LYS A 1 93 ? -3.743 7.657 10.185 1.00 96.50 93 LYS A CA 1
ATOM 739 C C . LYS A 1 93 ? -5.201 7.960 9.857 1.00 96.50 93 LYS A C 1
ATOM 741 O O . LYS A 1 93 ? -5.958 8.294 10.762 1.00 96.50 93 LYS A O 1
ATOM 746 N N . SER A 1 94 ? -5.611 7.789 8.598 1.00 96.12 94 SER A N 1
ATOM 747 C CA . SER A 1 94 ? -7.004 7.995 8.174 1.00 96.12 94 SER A CA 1
ATOM 748 C C . SER A 1 94 ? -7.980 7.020 8.842 1.00 96.12 94 SER A C 1
ATOM 750 O O . SER A 1 94 ? -9.138 7.360 9.058 1.00 96.12 94 SER A O 1
ATOM 752 N N . LEU A 1 95 ? -7.496 5.842 9.250 1.00 96.62 95 LEU A N 1
ATOM 753 C CA . LEU A 1 95 ? -8.234 4.860 10.050 1.00 96.62 95 LEU A CA 1
ATOM 754 C C . LEU A 1 95 ? -8.162 5.141 11.570 1.00 96.62 95 LEU A C 1
ATOM 756 O O . LEU A 1 95 ? -8.648 4.353 12.376 1.00 96.62 95 LEU A O 1
ATOM 760 N N . GLY A 1 96 ? -7.528 6.237 11.996 1.00 96.69 96 GLY A N 1
ATOM 761 C CA . GLY A 1 96 ? -7.357 6.599 13.406 1.00 96.69 96 GLY A CA 1
ATOM 762 C C . GLY A 1 96 ? -6.316 5.765 14.162 1.00 96.69 96 GLY A C 1
ATOM 763 O O . GLY A 1 96 ? -6.239 5.857 15.391 1.00 96.69 96 GLY A O 1
ATOM 764 N N . ALA A 1 97 ? -5.537 4.939 13.462 1.00 97.88 97 ALA A N 1
ATOM 765 C CA . ALA A 1 97 ? -4.448 4.162 14.040 1.00 97.88 97 ALA A CA 1
ATOM 766 C C . ALA A 1 97 ? -3.170 5.011 14.189 1.00 97.88 97 ALA A C 1
ATOM 768 O O . ALA A 1 97 ? -3.045 6.097 13.623 1.00 97.88 97 ALA A O 1
ATOM 769 N N . ASP A 1 98 ? -2.208 4.490 14.945 1.00 97.19 98 ASP A N 1
ATOM 770 C CA . ASP A 1 98 ? -0.896 5.089 15.189 1.00 97.19 98 ASP A CA 1
ATOM 771 C C . ASP A 1 98 ? 0.184 4.286 14.434 1.00 97.19 98 ASP A C 1
ATOM 773 O O . ASP A 1 98 ? 0.627 3.235 14.917 1.00 97.19 98 ASP A O 1
ATOM 777 N N . PRO A 1 99 ? 0.550 4.681 13.198 1.00 96.81 99 PRO A N 1
ATOM 778 C CA . PRO A 1 99 ? 1.520 3.941 12.406 1.00 96.81 99 PRO A CA 1
ATOM 779 C C . PRO A 1 99 ? 2.957 4.170 12.872 1.00 96.81 99 PRO A C 1
ATOM 781 O O . PRO A 1 99 ? 3.428 5.301 12.957 1.00 96.81 99 PRO A O 1
ATOM 784 N N . TH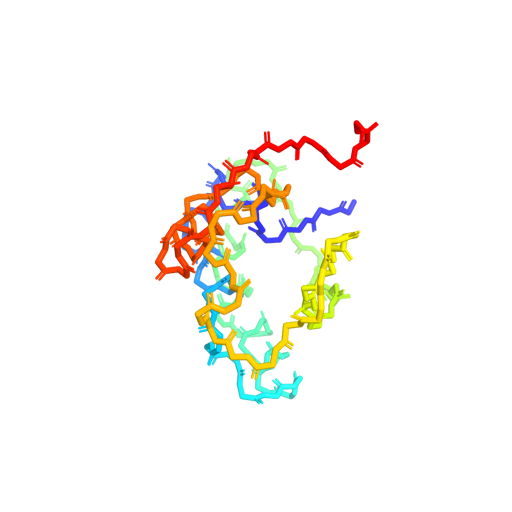R A 1 100 ? 3.706 3.084 13.032 1.00 96.25 100 THR A N 1
ATOM 785 C CA . THR A 1 100 ? 5.156 3.109 13.251 1.00 96.25 100 THR A CA 1
ATOM 786 C C . THR A 1 100 ? 5.865 2.511 12.030 1.00 96.25 100 THR A C 1
ATOM 788 O O . THR A 1 100 ? 5.732 1.309 11.775 1.00 96.25 100 THR A O 1
ATOM 791 N N . PRO A 1 101 ? 6.584 3.316 11.227 1.00 93.69 101 PRO A N 1
ATOM 792 C CA . PRO A 1 101 ? 7.398 2.809 10.127 1.00 93.69 101 PRO A CA 1
ATOM 793 C C . PRO A 1 101 ? 8.560 1.974 10.666 1.00 93.69 101 PRO A C 1
ATOM 795 O O . PRO A 1 101 ? 9.323 2.463 11.493 1.00 93.69 101 PRO A O 1
ATOM 798 N N . MET A 1 102 ? 8.697 0.731 10.204 1.00 92.81 102 MET A N 1
ATOM 799 C CA . MET A 1 102 ? 9.793 -0.160 10.615 1.00 92.81 102 MET A CA 1
ATOM 800 C C . MET A 1 102 ? 10.264 -1.017 9.444 1.00 92.81 102 MET A C 1
ATOM 802 O O . MET A 1 102 ? 9.457 -1.393 8.575 1.00 92.81 102 MET A O 1
ATOM 806 N N . ALA A 1 103 ? 11.548 -1.382 9.431 1.00 88.88 103 ALA A N 1
ATOM 807 C CA . ALA A 1 103 ? 12.067 -2.345 8.465 1.00 88.88 103 ALA A CA 1
ATOM 808 C C . ALA A 1 103 ? 11.415 -3.722 8.683 1.00 88.88 103 ALA A C 1
ATOM 810 O O . ALA A 1 103 ? 10.756 -3.972 9.686 1.00 88.88 103 ALA A O 1
ATOM 811 N N . PHE A 1 104 ? 11.479 -4.609 7.688 1.00 86.44 104 PHE A N 1
ATOM 812 C CA . PHE A 1 104 ? 10.845 -5.929 7.821 1.00 86.44 104 PHE A CA 1
ATOM 813 C C . PHE A 1 104 ? 11.635 -6.895 8.713 1.00 86.44 104 PHE A C 1
ATOM 815 O O . PHE A 1 104 ? 11.035 -7.809 9.257 1.00 86.44 104 PHE A O 1
ATOM 822 N N . GLY A 1 105 ? 12.951 -6.707 8.834 1.00 87.44 105 GLY A N 1
ATOM 823 C CA . GLY A 1 105 ? 13.822 -7.580 9.626 1.00 87.44 105 GLY A CA 1
ATOM 824 C C . GLY A 1 105 ? 13.969 -7.187 11.098 1.00 87.44 105 GLY A C 1
ATOM 825 O O . GLY A 1 105 ? 14.792 -7.792 11.774 1.00 87.44 105 GLY A O 1
ATOM 826 N N . GLU A 1 106 ? 13.238 -6.168 11.553 1.00 71.88 106 GLU A N 1
ATOM 827 C CA . GLU A 1 106 ? 13.184 -5.742 12.960 1.00 71.88 106 GLU A CA 1
ATOM 828 C C . GLU A 1 106 ? 12.105 -6.493 13.744 1.00 71.88 106 GLU A C 1
ATOM 830 O O . GLU A 1 106 ? 11.052 -6.816 13.141 1.00 71.88 106 GLU A O 1
#

pLDDT: mean 92.25, std 5.1, range [62.53, 97.94]

Secondary structure (DSSP, 8-state):
---HHHHTTT-GGGGGGGSTT--SSHHHHHHHIIIIIHHHHHTTGGGT----------------SS---SSGGGGTT-EEEE-SSHHHHHHHHHTT-EEEE--TT-

Organism: NCBI:txid412755

InterPro domains:
  IPR018389 TRAP transporter solute receptor DctP [PF03480] (2-106)
  IPR018389 TRAP transporter solute receptor DctP [PTHR33376] (3-106)
  IPR038404 TRAP transporter solute receptor DctP superfamily [G3DSA:3.40.190.170] (1-106)

Radius of gyration: 15.23 Å; chains: 1; bounding box: 36×19×40 Å

Foldseek 3Di:
DDDLQVCCVVQVVSCCLVAPPPAPDPVSSQVCCVPVVVVSQVSCVVVPDDDPGDDDPDDDDDDDDPDDDPDLQVLAAAEAEDAPHPNGCVVSVVSNHHYDHDDPVD